Protein AF-A0A6G4ZUL9-F1 (afdb_monomer_lite)

Structure (mmCIF, N/CA/C/O backbone):
data_AF-A0A6G4ZUL9-F1
#
_entry.id   AF-A0A6G4ZUL9-F1
#
loop_
_atom_site.group_PDB
_atom_site.id
_atom_site.type_symbol
_atom_site.label_atom_id
_atom_site.label_alt_id
_atom_site.label_comp_id
_atom_site.label_asym_id
_atom_site.label_entity_id
_atom_site.label_seq_id
_atom_site.pdbx_PDB_ins_code
_atom_site.Cartn_x
_atom_site.Cartn_y
_atom_site.Cartn_z
_atom_site.occupancy
_atom_site.B_iso_or_equiv
_atom_site.auth_seq_id
_atom_site.auth_comp_id
_atom_site.auth_asym_id
_atom_site.auth_atom_id
_atom_site.pdbx_PDB_model_num
ATOM 1 N N . MET A 1 1 ? -25.988 -25.868 40.878 1.00 52.62 1 MET A N 1
ATOM 2 C CA . MET A 1 1 ? -26.420 -25.843 39.461 1.00 52.62 1 MET A CA 1
ATOM 3 C C . MET A 1 1 ? -26.892 -24.460 38.994 1.00 52.62 1 MET A C 1
ATOM 5 O O . MET A 1 1 ? -26.735 -24.193 37.814 1.00 52.62 1 MET A O 1
ATOM 9 N N . SER A 1 2 ? -27.379 -23.557 39.866 1.00 60.12 2 SER A N 1
ATOM 10 C CA . SER A 1 2 ? -27.750 -22.180 39.460 1.00 60.12 2 SER A CA 1
ATOM 11 C C . SER A 1 2 ? -26.579 -21.304 38.992 1.00 60.12 2 SER A C 1
ATOM 13 O O . SER A 1 2 ? -26.652 -20.738 37.907 1.00 60.12 2 SER A O 1
ATOM 15 N N . SER A 1 3 ? -25.469 -21.239 39.737 1.00 58.38 3 SER A N 1
ATOM 16 C CA . SER A 1 3 ? -24.398 -20.265 39.443 1.00 58.38 3 SER A CA 1
ATOM 17 C C . SER A 1 3 ? -23.657 -20.509 38.122 1.00 58.38 3 SER A C 1
ATOM 19 O O . SER A 1 3 ? -23.205 -19.568 37.482 1.00 58.38 3 SER A O 1
ATOM 21 N N . THR A 1 4 ? -23.557 -21.761 37.665 1.00 57.81 4 THR A N 1
ATOM 22 C CA . THR A 1 4 ? -22.928 -22.108 36.376 1.00 57.81 4 THR A CA 1
ATOM 23 C C . THR A 1 4 ? -23.785 -21.709 35.170 1.00 57.81 4 THR A C 1
ATOM 25 O O . THR A 1 4 ? -23.247 -21.427 34.099 1.00 57.81 4 THR A O 1
ATOM 28 N N . CYS A 1 5 ? -25.111 -21.657 35.339 1.00 57.44 5 CYS A N 1
ATOM 29 C CA . CYS A 1 5 ? -26.045 -21.256 34.288 1.00 57.44 5 CYS A CA 1
ATOM 30 C C . CYS A 1 5 ? -26.114 -19.725 34.159 1.00 57.44 5 CYS A C 1
ATOM 32 O O . CYS A 1 5 ? -26.115 -19.211 33.045 1.00 57.44 5 CYS A O 1
ATOM 34 N N . GLU A 1 6 ? -26.066 -18.995 35.281 1.00 60.53 6 GLU A N 1
ATOM 35 C CA . GLU A 1 6 ? -25.969 -17.525 35.290 1.00 60.53 6 GLU A CA 1
ATOM 36 C C . GLU A 1 6 ? -24.670 -17.029 34.647 1.00 60.53 6 GLU A C 1
ATOM 38 O O . GLU A 1 6 ? -24.705 -16.136 33.804 1.00 60.53 6 GLU A O 1
ATOM 43 N N . LEU A 1 7 ? -23.532 -17.653 34.971 1.00 60.47 7 LEU A N 1
ATOM 44 C CA . LEU A 1 7 ? -22.244 -17.337 34.345 1.00 60.47 7 LEU A CA 1
ATOM 45 C C . LEU A 1 7 ? -22.252 -17.625 32.836 1.00 60.47 7 LEU A C 1
ATOM 47 O O . LEU A 1 7 ? -21.729 -16.827 32.062 1.00 60.47 7 LEU A O 1
ATOM 51 N N . SER A 1 8 ? -22.878 -18.725 32.402 1.00 61.12 8 SER A N 1
ATOM 52 C CA . SER A 1 8 ? -22.985 -19.065 30.975 1.00 61.12 8 SER A CA 1
ATOM 53 C C . SER A 1 8 ? -23.876 -18.085 30.205 1.00 61.12 8 SER A C 1
ATOM 55 O O . SER A 1 8 ? -23.503 -17.681 29.102 1.00 61.12 8 SER A O 1
ATOM 57 N N . CYS A 1 9 ? -25.003 -17.654 30.786 1.00 59.88 9 CYS A N 1
ATOM 58 C CA . CYS A 1 9 ? -25.871 -16.626 30.200 1.00 59.88 9 CYS A CA 1
ATOM 59 C C . CYS A 1 9 ? -25.174 -15.261 30.121 1.00 59.88 9 CYS A C 1
ATOM 61 O O . CYS A 1 9 ? -25.217 -14.618 29.077 1.00 59.88 9 CYS A O 1
ATOM 63 N N . GLN A 1 10 ? -24.462 -14.833 31.170 1.00 59.84 10 GLN A N 1
ATOM 64 C CA . GLN A 1 10 ? -23.725 -13.565 31.124 1.00 59.84 10 GLN A CA 1
ATOM 65 C C . GLN A 1 10 ? -22.566 -13.597 30.120 1.00 59.84 10 GLN A C 1
ATOM 67 O O . GLN A 1 10 ? -22.339 -12.617 29.413 1.00 59.84 10 GLN A O 1
ATOM 72 N N . LEU A 1 11 ? -21.855 -14.723 29.996 1.00 61.56 11 LEU A N 1
ATOM 73 C CA . LEU A 1 11 ? -20.791 -14.885 28.999 1.00 61.56 11 LEU A CA 1
ATOM 74 C C . LEU A 1 11 ? -21.328 -14.835 27.561 1.00 61.56 11 LEU A C 1
ATOM 76 O O . LEU A 1 11 ? -20.710 -14.202 26.704 1.00 61.56 11 LEU A O 1
ATOM 80 N N . THR A 1 12 ? -22.482 -15.453 27.292 1.00 63.72 12 THR A N 1
ATOM 81 C CA . THR A 1 12 ? -23.122 -15.396 25.965 1.00 63.72 12 THR A CA 1
ATOM 82 C C . THR A 1 12 ? -23.663 -14.004 25.646 1.00 63.72 12 THR A C 1
ATOM 84 O O . THR A 1 12 ? -23.479 -13.521 24.530 1.00 63.72 12 THR A O 1
ATOM 87 N N . GLU A 1 13 ? -24.248 -13.310 26.620 1.00 64.88 13 GLU A N 1
ATOM 88 C CA . GLU A 1 13 ? -24.779 -11.956 26.441 1.00 64.88 13 GLU A CA 1
ATOM 89 C C . GLU A 1 13 ? -23.664 -10.919 26.217 1.00 64.88 13 GLU A C 1
ATOM 91 O O . GLU A 1 13 ? -23.750 -10.080 25.316 1.00 64.88 13 GLU A O 1
ATOM 96 N N . VAL A 1 14 ? -22.557 -11.016 26.964 1.00 66.88 14 VAL A N 1
ATOM 97 C CA . VAL A 1 14 ? -21.363 -10.184 26.747 1.00 66.88 14 VAL A CA 1
ATOM 98 C C . VAL A 1 14 ? -20.753 -10.467 25.375 1.00 66.88 14 VAL A C 1
ATOM 100 O O . VAL A 1 14 ? -20.490 -9.527 24.627 1.00 66.88 14 VAL A O 1
ATOM 103 N N . SER A 1 15 ? -20.585 -11.739 25.004 1.00 66.56 15 SER A N 1
ATOM 104 C CA . SER A 1 15 ? -20.053 -12.125 23.693 1.00 66.56 15 SER A CA 1
ATOM 105 C C . SER A 1 15 ? -20.916 -11.585 22.543 1.00 66.56 15 SER A C 1
ATOM 107 O O . SER A 1 15 ? -20.394 -10.963 21.617 1.00 66.56 15 SER A O 1
ATOM 109 N N . SER A 1 16 ? -22.244 -11.693 22.644 1.00 72.19 16 SER A N 1
ATOM 110 C CA . SER A 1 16 ? -23.178 -11.145 21.652 1.00 72.19 16 SER A CA 1
ATOM 111 C C . SER A 1 16 ? -23.043 -9.627 21.493 1.00 72.19 16 SER A C 1
ATOM 113 O O . SER 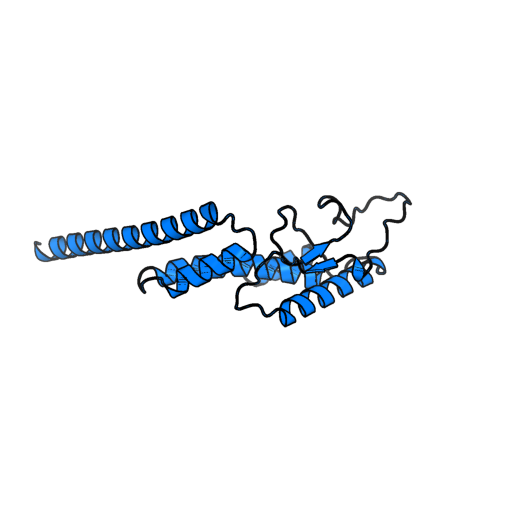A 1 16 ? -23.053 -9.111 20.373 1.00 72.19 16 SER A O 1
ATOM 115 N N . ARG A 1 17 ? -22.887 -8.888 22.598 1.00 76.94 17 ARG A N 1
ATOM 116 C CA . ARG A 1 17 ? -22.715 -7.424 22.572 1.00 76.94 17 ARG A CA 1
ATOM 117 C C . ARG A 1 17 ? -21.385 -7.011 21.945 1.00 76.94 17 ARG A C 1
ATOM 119 O O . ARG A 1 17 ? -21.338 -6.030 21.208 1.00 76.94 17 ARG A O 1
ATOM 126 N N . VAL A 1 18 ? -20.323 -7.771 22.205 1.00 75.75 18 VAL A N 1
ATOM 127 C CA . VAL A 1 18 ? -19.000 -7.567 21.602 1.00 75.75 18 VAL A CA 1
ATOM 128 C C . VAL A 1 18 ? -19.062 -7.690 20.079 1.00 75.75 18 VAL A C 1
ATOM 130 O O . VAL A 1 18 ? -18.590 -6.794 19.377 1.00 75.75 18 VAL A O 1
ATOM 133 N N . TYR A 1 19 ? -19.684 -8.753 19.563 1.00 81.94 19 TYR A N 1
ATOM 134 C CA . TYR A 1 19 ? -19.836 -8.926 18.119 1.00 81.94 19 TYR A CA 1
ATOM 135 C C . TYR A 1 19 ? -20.709 -7.837 17.505 1.00 81.94 19 TYR A C 1
ATOM 137 O O . TYR A 1 19 ? -20.359 -7.312 16.453 1.00 81.94 19 TYR A O 1
ATOM 145 N N . HIS A 1 20 ? -21.791 -7.435 18.174 1.00 85.38 20 HIS A N 1
ATOM 146 C CA . HIS A 1 20 ? -22.647 -6.355 17.689 1.00 85.38 20 HIS A CA 1
ATOM 147 C C . HIS A 1 20 ? -21.874 -5.037 17.513 1.00 85.38 20 HIS A C 1
ATOM 149 O O . HIS A 1 20 ? -21.966 -4.404 16.466 1.00 85.38 20 HIS A O 1
ATOM 155 N N . LEU A 1 21 ? -21.046 -4.658 18.493 1.00 84.62 21 LEU A N 1
ATOM 156 C CA . LEU A 1 21 ? -20.204 -3.459 18.403 1.00 84.62 21 LEU A CA 1
ATOM 157 C C . LEU A 1 21 ? -19.149 -3.558 17.293 1.00 84.62 21 LEU A C 1
ATOM 159 O O . LEU A 1 21 ? -18.880 -2.567 16.615 1.00 84.62 21 LEU A O 1
ATOM 163 N N . LEU A 1 22 ? -18.561 -4.740 17.090 1.00 85.69 22 LEU A N 1
ATOM 164 C CA . LEU A 1 22 ? -17.620 -4.969 15.993 1.00 85.69 22 LEU A CA 1
ATOM 165 C C . LEU A 1 22 ? -18.313 -4.842 14.630 1.00 85.69 22 LEU A C 1
ATOM 167 O O . LEU A 1 22 ? -17.792 -4.160 13.754 1.00 85.69 22 LEU A O 1
ATOM 171 N N . PHE A 1 23 ? -19.484 -5.459 14.458 1.00 88.44 23 PHE A N 1
ATOM 172 C CA . PHE A 1 23 ? -20.244 -5.37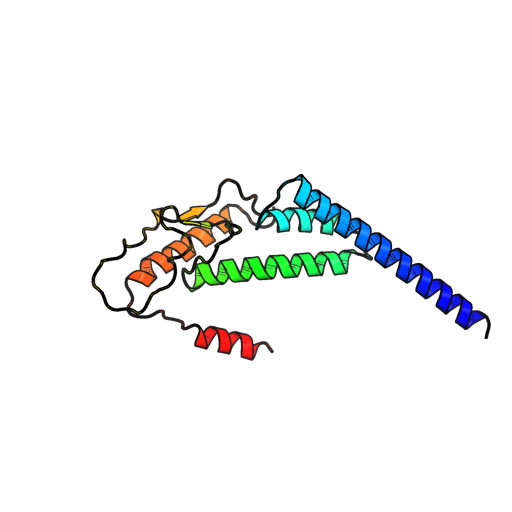9 13.211 1.00 88.44 23 PHE A CA 1
ATOM 173 C C . PHE A 1 23 ? -20.692 -3.958 12.897 1.00 88.44 23 PHE A C 1
ATOM 175 O O . PHE A 1 23 ? -20.560 -3.548 11.752 1.00 88.44 23 PHE A O 1
ATOM 182 N N . LEU A 1 24 ? -21.144 -3.191 13.895 1.00 88.69 24 LEU A N 1
ATOM 183 C CA . LEU A 1 24 ? -21.447 -1.770 13.707 1.00 88.69 24 LEU A CA 1
ATOM 184 C C . LEU A 1 24 ? -20.215 -1.007 13.213 1.00 88.69 24 LEU A C 1
ATOM 186 O O . LEU A 1 24 ? -20.295 -0.279 12.233 1.00 88.69 24 LEU A O 1
ATOM 190 N N . LYS A 1 25 ? -19.045 -1.243 13.819 1.00 87.50 25 LYS A N 1
ATOM 191 C CA . LYS A 1 25 ? -17.808 -0.572 13.399 1.00 87.50 25 LYS A CA 1
ATOM 192 C C . LYS A 1 25 ? -17.369 -0.960 11.983 1.00 87.50 25 LYS A C 1
ATOM 194 O O . LYS A 1 25 ? -16.859 -0.113 11.254 1.00 87.50 25 LYS A O 1
ATOM 199 N N . LEU A 1 26 ? -17.541 -2.225 11.602 1.00 89.81 26 LEU A N 1
ATOM 200 C CA . LEU A 1 26 ? -17.261 -2.698 10.245 1.00 89.81 26 LEU A CA 1
ATOM 201 C C . LEU A 1 26 ? -18.255 -2.123 9.238 1.00 89.81 26 LEU A C 1
ATOM 203 O O . LEU A 1 26 ? -17.845 -1.715 8.159 1.00 89.81 26 LEU A O 1
ATOM 207 N N . TYR A 1 27 ? -19.534 -2.060 9.603 1.00 91.12 27 TYR A N 1
ATOM 208 C CA . TYR A 1 27 ? -20.574 -1.450 8.787 1.00 91.12 27 TYR A CA 1
ATOM 209 C C . TYR A 1 27 ? -20.273 0.027 8.531 1.00 91.12 27 TYR A C 1
ATOM 211 O O . TYR A 1 27 ? -20.273 0.444 7.379 1.00 91.12 27 TYR A O 1
ATOM 219 N N . ASP A 1 28 ? -19.929 0.787 9.573 1.00 90.12 28 ASP A N 1
ATOM 220 C CA . ASP A 1 28 ? -19.561 2.199 9.442 1.00 90.12 28 ASP A CA 1
ATOM 221 C C . ASP A 1 28 ? -18.353 2.382 8.513 1.00 90.12 28 ASP A C 1
ATOM 223 O O . ASP A 1 28 ? -18.350 3.281 7.677 1.00 90.12 28 ASP A O 1
ATOM 227 N N . LEU A 1 29 ? -17.343 1.509 8.621 1.00 90.44 29 LEU A N 1
ATOM 228 C CA . LEU A 1 29 ? -16.176 1.537 7.739 1.00 90.44 29 LEU A CA 1
ATOM 229 C C . LEU A 1 29 ? -16.555 1.237 6.281 1.00 90.44 29 LEU A C 1
ATOM 231 O O . LEU A 1 29 ? -16.094 1.933 5.382 1.00 90.44 29 LEU A O 1
ATOM 235 N N . VAL A 1 30 ? -17.363 0.204 6.032 1.00 91.12 30 VAL A N 1
ATOM 236 C CA . VAL A 1 30 ? -17.802 -0.146 4.671 1.00 91.12 30 VAL A CA 1
ATOM 237 C C . VAL A 1 30 ? -18.638 0.987 4.083 1.00 91.12 30 VAL A C 1
ATOM 239 O O . VAL A 1 30 ? -18.369 1.417 2.965 1.00 91.12 30 VAL A O 1
ATOM 242 N N . ALA A 1 31 ? -19.573 1.536 4.859 1.00 91.44 31 ALA A N 1
ATOM 243 C CA . ALA A 1 31 ? -20.380 2.676 4.451 1.00 91.44 31 ALA A CA 1
ATOM 244 C C . ALA A 1 31 ? -19.513 3.909 4.141 1.00 91.44 31 ALA A C 1
ATOM 246 O O . ALA A 1 31 ? -19.764 4.582 3.146 1.00 91.44 31 ALA A O 1
ATOM 247 N N . GLU A 1 32 ? -18.471 4.184 4.938 1.00 90.06 32 GLU A N 1
ATOM 248 C CA . GLU A 1 32 ? -17.510 5.267 4.680 1.00 90.06 32 GLU A CA 1
ATOM 249 C C . GLU A 1 32 ? -16.744 5.046 3.369 1.00 90.06 32 GLU A C 1
ATOM 251 O O . GLU A 1 32 ? -16.578 5.989 2.590 1.00 90.06 32 GLU A O 1
ATOM 256 N N . ILE A 1 33 ? -16.287 3.817 3.108 1.00 89.25 33 ILE A N 1
ATOM 257 C CA . ILE A 1 33 ? -15.566 3.458 1.878 1.00 89.25 33 ILE A CA 1
ATOM 258 C C . ILE A 1 33 ? -16.474 3.642 0.657 1.00 89.25 33 ILE A C 1
ATOM 260 O O . ILE A 1 33 ? -16.068 4.282 -0.316 1.00 89.25 33 ILE A O 1
ATOM 264 N N . GLU A 1 34 ? -17.710 3.145 0.726 1.00 89.38 34 GLU A N 1
ATOM 265 C CA . GLU A 1 34 ? -18.697 3.252 -0.352 1.00 89.38 34 GLU A CA 1
ATOM 266 C C . GLU A 1 34 ? -19.113 4.707 -0.606 1.00 89.38 34 GLU A C 1
ATOM 268 O O . GLU A 1 34 ? -19.140 5.156 -1.756 1.00 89.38 34 GLU A O 1
ATOM 273 N N . SER A 1 35 ? -19.390 5.477 0.453 1.00 88.50 35 SER A N 1
ATOM 274 C CA . SER A 1 35 ? -19.821 6.874 0.330 1.00 88.50 35 SER A CA 1
ATOM 275 C C . SER A 1 35 ? -18.716 7.781 -0.197 1.00 88.50 35 SER A C 1
ATOM 277 O O . SER A 1 35 ? -18.985 8.738 -0.920 1.00 88.50 35 SER A O 1
ATOM 279 N N . SER A 1 36 ? -17.471 7.493 0.184 1.00 82.81 36 SER A N 1
ATOM 280 C CA . SER A 1 36 ? -16.308 8.312 -0.158 1.00 82.81 36 SER A CA 1
ATOM 281 C C . SER A 1 36 ? -15.648 7.874 -1.470 1.00 82.81 36 SER A C 1
ATOM 283 O O . SER A 1 36 ? -14.692 8.519 -1.898 1.00 82.81 36 SER A O 1
ATOM 285 N N . GLN A 1 37 ? -16.143 6.796 -2.100 1.00 80.50 37 GLN A N 1
ATOM 286 C CA . GLN A 1 37 ? -15.592 6.201 -3.328 1.00 80.50 37 GLN A CA 1
ATOM 287 C C . GLN A 1 37 ? -14.073 5.981 -3.221 1.00 80.50 37 GLN A C 1
ATOM 289 O O . GLN A 1 37 ? -13.298 6.270 -4.134 1.00 80.50 37 GLN A O 1
ATOM 294 N N . VAL A 1 38 ? -13.641 5.520 -2.045 1.00 81.00 38 VAL A N 1
ATOM 295 C CA . VAL A 1 38 ? -12.229 5.322 -1.715 1.00 81.00 38 VAL A CA 1
ATOM 296 C C . VAL A 1 38 ? -11.747 4.044 -2.392 1.00 81.00 38 VAL A C 1
ATOM 298 O O . VAL A 1 38 ? -12.360 2.993 -2.234 1.00 81.00 38 VAL A O 1
ATOM 301 N N . HIS A 1 39 ? -10.631 4.129 -3.119 1.00 81.69 39 HIS A N 1
ATOM 302 C CA . HIS A 1 39 ? -10.121 3.025 -3.936 1.00 81.69 39 HIS A CA 1
ATOM 303 C C . HIS A 1 39 ? -8.662 2.675 -3.622 1.00 81.69 39 HIS A C 1
ATOM 305 O O . HIS A 1 39 ? -7.870 3.547 -3.247 1.00 81.69 39 HIS A O 1
ATOM 311 N N . GLY A 1 40 ? -8.307 1.398 -3.791 1.00 82.25 40 GLY A N 1
ATOM 312 C CA . GLY A 1 40 ? -6.942 0.884 -3.666 1.00 82.25 40 GLY A CA 1
ATOM 313 C C . GLY A 1 40 ? -6.245 1.247 -2.354 1.00 82.25 40 GLY A C 1
ATOM 314 O O . GLY A 1 40 ? -6.792 1.063 -1.266 1.00 82.25 40 GLY A O 1
ATOM 315 N N . CYS A 1 41 ? -5.029 1.797 -2.445 1.00 82.25 41 CYS A N 1
ATOM 316 C CA . CYS A 1 41 ? -4.231 2.190 -1.275 1.00 82.25 41 CYS A CA 1
ATOM 317 C C . CYS A 1 41 ? -4.959 3.139 -0.302 1.00 82.25 41 CYS A C 1
ATOM 319 O O . CYS A 1 41 ? -4.670 3.107 0.896 1.00 82.25 41 CYS A O 1
ATOM 321 N N . ASN A 1 42 ? -5.927 3.937 -0.766 1.00 82.88 42 ASN A N 1
ATOM 322 C CA . ASN A 1 42 ? -6.658 4.854 0.110 1.00 82.88 42 ASN A CA 1
ATOM 323 C C . ASN A 1 42 ? -7.565 4.094 1.102 1.00 82.88 42 ASN A C 1
ATOM 325 O O . ASN A 1 42 ? -7.834 4.591 2.196 1.00 82.88 42 ASN A O 1
ATOM 329 N N . ILE A 1 43 ? -7.984 2.861 0.778 1.00 88.00 43 ILE A N 1
ATOM 330 C CA . ILE A 1 43 ? -8.772 2.007 1.684 1.00 88.00 43 ILE A CA 1
ATOM 331 C C . ILE A 1 43 ? -7.971 1.710 2.958 1.00 88.00 43 ILE A C 1
ATOM 333 O O . ILE A 1 43 ? -8.522 1.707 4.060 1.00 88.00 43 ILE A O 1
ATOM 337 N N . LEU A 1 44 ? -6.649 1.534 2.836 1.00 87.31 44 LEU A N 1
ATOM 338 C CA . LEU A 1 44 ? -5.760 1.314 3.980 1.00 87.31 44 LEU A CA 1
ATOM 339 C C . LEU A 1 44 ? -5.737 2.519 4.926 1.00 87.31 44 LEU A C 1
ATOM 341 O O . LEU A 1 44 ? -5.614 2.342 6.140 1.00 87.31 44 LEU A O 1
ATOM 345 N N . GLN A 1 45 ? -5.899 3.735 4.398 1.00 85.50 45 GLN A N 1
ATOM 346 C CA . GLN A 1 45 ? -5.977 4.949 5.206 1.00 85.50 45 GLN A CA 1
ATOM 347 C C . GLN A 1 45 ? -7.276 4.991 6.024 1.00 85.50 45 GLN A C 1
ATOM 349 O O . GLN A 1 45 ? -7.224 5.198 7.242 1.00 85.50 45 GLN A O 1
ATOM 354 N N . SER A 1 46 ? -8.425 4.721 5.395 1.00 86.94 46 SER A N 1
ATOM 355 C CA . SER A 1 46 ? -9.720 4.617 6.088 1.00 86.94 46 SER A CA 1
ATOM 356 C C . SER A 1 46 ? -9.705 3.507 7.142 1.00 86.94 46 SER A C 1
ATOM 358 O O . SER A 1 46 ? -10.135 3.705 8.281 1.00 86.94 46 SER A O 1
ATOM 360 N N . LEU A 1 47 ? -9.118 2.356 6.808 1.00 88.62 47 LEU A N 1
ATOM 361 C CA . LEU A 1 47 ? -8.980 1.221 7.714 1.00 88.62 47 LEU A CA 1
ATOM 362 C C . LEU A 1 47 ? -8.081 1.549 8.913 1.00 88.62 47 LEU A C 1
ATOM 364 O O . LEU A 1 47 ? -8.416 1.210 10.051 1.00 88.62 47 LEU A O 1
ATOM 368 N N . HIS A 1 48 ? -6.978 2.268 8.694 1.00 87.50 48 HIS A N 1
ATOM 369 C CA . HIS A 1 48 ? -6.115 2.730 9.775 1.00 87.50 48 HIS A CA 1
ATOM 370 C C . HIS A 1 48 ? -6.839 3.693 10.721 1.00 87.50 48 HIS A C 1
ATOM 372 O O . HIS A 1 48 ? -6.807 3.494 11.936 1.00 87.50 48 HIS A O 1
ATOM 378 N N . ARG A 1 49 ? -7.540 4.699 10.183 1.00 86.94 49 ARG A N 1
ATOM 379 C CA . ARG A 1 49 ? -8.333 5.650 10.981 1.00 86.94 49 ARG A CA 1
ATOM 380 C C . ARG A 1 49 ? -9.443 4.950 11.772 1.00 86.94 49 ARG A C 1
ATOM 382 O O . ARG A 1 49 ? -9.716 5.274 12.931 1.00 86.94 49 ARG A O 1
ATOM 389 N N . SER A 1 50 ? -10.070 3.947 11.170 1.00 84.69 50 SER A N 1
ATOM 390 C CA . SER A 1 50 ? -11.069 3.133 11.856 1.00 84.69 50 SER A CA 1
ATOM 391 C C . SER A 1 50 ? -10.461 2.249 12.947 1.00 84.69 50 SER A C 1
ATOM 393 O O . SER A 1 50 ? -11.092 2.053 13.985 1.00 84.69 50 SER A O 1
ATOM 395 N N . CYS A 1 51 ? -9.223 1.779 12.777 1.00 85.50 51 CYS A N 1
ATOM 396 C CA . CYS A 1 51 ? -8.494 1.018 13.791 1.00 85.50 51 CYS A CA 1
ATOM 397 C C . CYS A 1 51 ? -8.053 1.886 14.986 1.00 85.50 51 CYS A C 1
ATOM 399 O O . CYS A 1 51 ? -8.172 1.452 16.134 1.00 85.50 51 CYS A O 1
ATOM 401 N N . THR A 1 52 ? -7.604 3.128 14.763 1.00 83.31 52 THR A N 1
ATOM 402 C CA . THR A 1 52 ? -7.201 4.038 15.857 1.00 83.31 52 THR A CA 1
ATOM 403 C C . THR A 1 52 ? -8.370 4.439 16.755 1.00 83.31 52 THR A C 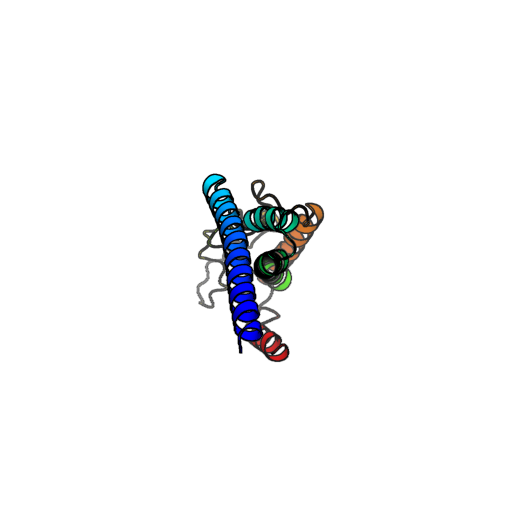1
ATOM 405 O O . THR A 1 52 ? -8.177 4.646 17.952 1.00 83.31 52 THR A O 1
ATOM 408 N N . THR A 1 53 ? -9.583 4.491 16.201 1.00 82.75 53 THR A N 1
ATOM 409 C CA . THR A 1 53 ? -10.824 4.822 16.923 1.00 82.75 53 THR A CA 1
ATOM 410 C C . THR A 1 53 ? -11.567 3.598 17.475 1.00 82.75 53 THR A C 1
ATOM 412 O O . THR A 1 53 ? -12.587 3.754 18.147 1.00 82.75 53 THR A O 1
ATOM 415 N N . ALA A 1 54 ? -11.092 2.377 17.205 1.00 80.38 54 ALA A N 1
ATOM 416 C CA . ALA A 1 54 ? -11.753 1.152 17.643 1.00 80.38 54 ALA A CA 1
ATOM 417 C C . ALA A 1 54 ? -11.600 0.914 19.155 1.00 80.38 54 ALA A C 1
ATOM 419 O O . ALA A 1 54 ? -10.527 1.091 19.737 1.00 80.38 54 ALA A O 1
ATOM 420 N N . LEU A 1 55 ? -12.676 0.429 19.784 1.00 81.31 55 LEU A N 1
ATOM 421 C CA . LEU A 1 55 ? -12.641 -0.037 21.170 1.00 81.31 55 LEU A CA 1
ATOM 422 C C . LEU A 1 55 ? -11.657 -1.213 21.317 1.00 81.31 55 LEU A C 1
ATOM 424 O O . LEU A 1 55 ? -11.543 -2.012 20.385 1.00 81.31 55 LEU A O 1
ATOM 428 N N . PRO A 1 56 ? -11.007 -1.399 22.485 1.00 78.88 56 PRO A N 1
ATOM 429 C CA . PRO A 1 56 ? -9.998 -2.446 22.692 1.00 78.88 56 PRO A CA 1
ATOM 430 C C . PRO A 1 56 ? -10.463 -3.846 22.276 1.00 78.88 56 PRO A C 1
ATOM 432 O O . PRO A 1 56 ? -9.702 -4.617 21.702 1.00 78.88 56 PRO A O 1
ATOM 435 N N . VAL A 1 57 ? -11.743 -4.126 22.508 1.00 75.38 57 VAL A N 1
ATOM 436 C CA . VAL A 1 57 ? -12.413 -5.383 22.174 1.00 75.38 57 VAL A CA 1
ATOM 437 C C . VAL A 1 57 ? -12.451 -5.650 20.659 1.00 75.38 57 VAL A C 1
ATOM 439 O O . VAL A 1 57 ? -12.265 -6.784 20.234 1.00 75.38 57 VAL A O 1
ATOM 442 N N . GLY A 1 58 ? -12.667 -4.620 19.835 1.00 78.31 58 GLY A N 1
ATOM 443 C CA . GLY A 1 58 ? -12.681 -4.735 18.370 1.00 78.31 58 GLY A CA 1
ATOM 444 C C . GLY A 1 58 ? -11.328 -4.442 17.719 1.00 78.31 58 GLY A C 1
ATOM 445 O O . GLY A 1 58 ? -11.116 -4.771 16.554 1.00 78.31 58 GLY A O 1
ATOM 446 N N . LYS A 1 59 ? -10.392 -3.840 18.463 1.00 84.62 59 LYS A N 1
ATOM 447 C CA . LYS A 1 59 ? -9.096 -3.384 17.951 1.00 84.62 59 LYS A CA 1
ATOM 448 C C . LYS A 1 59 ? -8.243 -4.524 17.398 1.00 84.62 59 LYS A C 1
ATOM 450 O O . LYS A 1 59 ? -7.602 -4.336 16.371 1.00 84.62 59 LYS A O 1
ATOM 455 N N . ALA A 1 60 ? -8.265 -5.699 18.029 1.00 85.44 60 ALA A N 1
ATOM 456 C CA . ALA A 1 60 ? -7.548 -6.872 17.526 1.00 85.44 60 ALA A CA 1
ATOM 457 C C . ALA A 1 60 ? -8.045 -7.277 16.126 1.00 85.44 60 ALA A C 1
ATOM 459 O O . ALA A 1 60 ? -7.247 -7.402 15.201 1.00 85.44 60 ALA A O 1
ATOM 460 N N . SER A 1 61 ? -9.364 -7.381 15.945 1.00 87.81 61 SER A N 1
ATOM 461 C CA . SER A 1 61 ? -9.979 -7.715 14.655 1.00 87.81 61 SER A CA 1
ATOM 462 C C . SER A 1 61 ? -9.713 -6.648 13.588 1.00 87.81 61 SER A C 1
ATOM 464 O O . SER A 1 61 ? -9.335 -6.979 12.467 1.00 87.81 61 SER A O 1
ATOM 466 N N . MET A 1 62 ? -9.833 -5.363 13.940 1.00 88.62 62 MET A N 1
ATOM 467 C CA . MET A 1 62 ? -9.508 -4.258 13.025 1.00 88.62 62 MET A CA 1
ATOM 468 C C . MET A 1 62 ? -8.024 -4.243 12.637 1.00 88.62 62 MET A C 1
ATOM 470 O O . MET A 1 62 ? -7.683 -3.946 11.495 1.00 88.62 62 MET A O 1
ATOM 474 N N . SER A 1 63 ? -7.132 -4.597 13.566 1.00 88.19 63 SER A N 1
ATOM 475 C CA . SER A 1 63 ? -5.697 -4.705 13.299 1.00 88.19 63 SER A CA 1
ATOM 476 C C . SER A 1 63 ? -5.370 -5.858 12.353 1.00 88.19 63 SER A C 1
ATOM 478 O O . SER A 1 63 ? -4.479 -5.705 11.523 1.00 88.19 63 SER A O 1
ATOM 480 N N . LEU A 1 64 ? -6.083 -6.987 12.443 1.00 90.62 64 LEU A N 1
ATOM 481 C CA . LEU A 1 64 ? -5.914 -8.108 11.512 1.00 90.62 64 LEU A CA 1
ATOM 482 C C . LEU A 1 64 ? -6.305 -7.715 10.085 1.00 90.62 64 LEU A C 1
ATOM 484 O O . LEU A 1 64 ? -5.567 -8.007 9.147 1.00 90.62 64 LEU A O 1
ATOM 488 N N . LEU A 1 65 ? -7.420 -6.997 9.925 1.00 90.44 65 LEU A N 1
ATOM 489 C CA . LEU A 1 65 ? -7.825 -6.441 8.630 1.00 90.44 65 LEU A CA 1
ATOM 490 C C . LEU A 1 65 ? -6.756 -5.492 8.079 1.00 90.44 65 LEU A C 1
ATOM 492 O O . LEU A 1 65 ? -6.369 -5.598 6.917 1.00 90.44 65 LEU A O 1
ATOM 496 N N . LEU A 1 66 ? -6.245 -4.591 8.923 1.00 89.56 66 LEU A N 1
ATOM 497 C CA . LEU A 1 66 ? -5.205 -3.644 8.529 1.00 89.56 66 LEU A CA 1
ATOM 498 C C . LEU A 1 66 ? -3.916 -4.356 8.099 1.00 89.56 66 LEU A C 1
ATOM 500 O O . LEU A 1 66 ? -3.325 -4.000 7.082 1.00 89.56 66 LEU A O 1
ATOM 504 N N . GLN A 1 67 ? -3.504 -5.384 8.840 1.00 90.25 67 GLN A N 1
ATOM 505 C CA . GLN A 1 67 ? -2.336 -6.195 8.509 1.00 90.25 67 GLN A CA 1
ATOM 506 C C . GLN A 1 67 ? -2.513 -6.938 7.181 1.00 90.25 67 GLN A C 1
ATOM 508 O O . GLN A 1 67 ? -1.585 -6.956 6.377 1.00 90.25 67 GLN A O 1
ATOM 513 N N . ALA A 1 68 ? -3.692 -7.512 6.928 1.00 90.69 68 ALA A N 1
ATOM 514 C CA . ALA A 1 68 ? -3.991 -8.165 5.657 1.00 90.69 68 ALA A CA 1
ATOM 515 C C . ALA A 1 68 ? -3.884 -7.179 4.482 1.00 90.69 68 ALA A C 1
ATOM 517 O O . ALA A 1 68 ? -3.249 -7.484 3.474 1.00 90.69 68 ALA A O 1
ATOM 518 N N . GLY A 1 69 ? -4.417 -5.965 4.648 1.00 89.12 69 GLY A N 1
ATOM 519 C CA . GLY A 1 69 ? -4.308 -4.903 3.652 1.00 89.12 69 GLY A CA 1
ATOM 520 C C . GLY A 1 69 ? -2.859 -4.480 3.369 1.00 89.12 69 GLY A C 1
ATOM 521 O O . GLY A 1 69 ? -2.452 -4.390 2.210 1.00 89.12 69 GLY A O 1
ATOM 522 N N . TYR A 1 70 ? -2.043 -4.293 4.412 1.00 88.06 70 TYR A N 1
ATOM 523 C CA . TYR A 1 70 ? -0.607 -4.038 4.239 1.00 88.06 70 TYR A CA 1
ATOM 524 C C . TYR A 1 70 ? 0.135 -5.217 3.600 1.00 88.06 70 TYR A C 1
ATOM 526 O O . TYR A 1 70 ? 1.099 -4.992 2.875 1.00 88.06 70 TYR A O 1
ATOM 534 N N . GLY A 1 71 ? -0.310 -6.456 3.823 1.00 90.06 71 GLY A N 1
ATOM 535 C CA . GLY A 1 71 ? 0.234 -7.640 3.158 1.00 90.06 71 GLY A CA 1
ATOM 536 C C . GLY A 1 71 ? 0.129 -7.546 1.635 1.00 90.06 71 GLY A C 1
ATOM 537 O O . GLY A 1 71 ? 1.128 -7.736 0.944 1.00 90.06 71 GLY A O 1
ATOM 538 N N . VAL A 1 72 ? -1.044 -7.157 1.125 1.00 89.44 72 VAL A N 1
ATOM 539 C CA . VAL A 1 72 ? -1.265 -6.942 -0.317 1.00 89.44 72 VAL A CA 1
ATOM 540 C C . VAL A 1 72 ? -0.358 -5.831 -0.848 1.00 89.44 72 VAL A C 1
ATOM 542 O O . VAL A 1 72 ? 0.318 -6.014 -1.859 1.00 89.44 72 VAL A O 1
ATOM 545 N N . LEU A 1 73 ? -0.273 -4.703 -0.136 1.00 88.44 73 LEU A N 1
ATOM 546 C CA . LEU A 1 73 ? 0.594 -3.592 -0.528 1.00 88.44 73 LEU A CA 1
ATOM 547 C C . LEU A 1 73 ? 2.071 -4.006 -0.591 1.00 88.44 73 LEU A C 1
ATOM 549 O O . LEU A 1 73 ? 2.766 -3.692 -1.556 1.00 88.44 73 LEU A O 1
ATOM 553 N N . CYS A 1 74 ? 2.561 -4.714 0.426 1.00 89.75 74 CYS A N 1
ATOM 554 C CA . CYS A 1 74 ? 3.935 -5.204 0.468 1.00 89.75 74 CYS A CA 1
ATOM 555 C C . CYS A 1 74 ? 4.23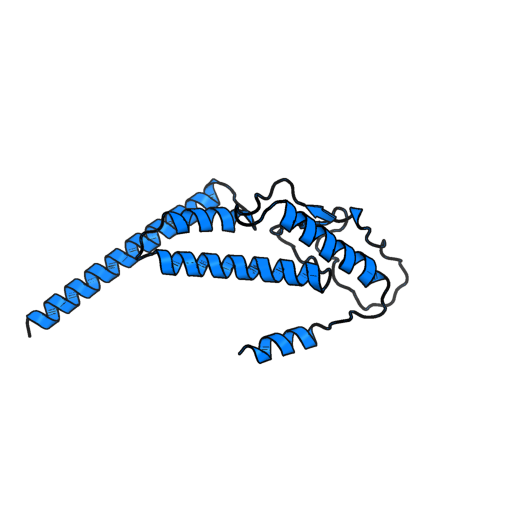0 -6.152 -0.696 1.00 89.75 74 CYS A C 1
ATOM 557 O O . CYS A 1 74 ? 5.305 -6.054 -1.280 1.00 89.75 74 CYS A O 1
ATOM 559 N N . GLN A 1 75 ? 3.279 -7.013 -1.066 1.00 90.00 75 GLN A N 1
ATOM 560 C CA . GLN A 1 75 ? 3.411 -7.911 -2.212 1.00 90.00 75 GLN A CA 1
ATOM 561 C C . GLN A 1 75 ? 3.466 -7.146 -3.544 1.00 90.00 75 GLN A C 1
ATOM 563 O O . GLN A 1 75 ? 4.273 -7.465 -4.417 1.00 90.00 75 GLN A O 1
ATOM 568 N N . GLN A 1 76 ? 2.653 -6.098 -3.703 1.00 89.88 76 GLN A N 1
ATOM 569 C CA . GLN A 1 76 ? 2.710 -5.229 -4.883 1.00 89.88 76 GLN A CA 1
ATOM 570 C C . GLN A 1 76 ? 4.048 -4.479 -4.963 1.00 89.88 76 GLN A C 1
ATOM 572 O O . GLN A 1 76 ? 4.671 -4.432 -6.025 1.00 89.88 76 GLN A O 1
ATOM 577 N N . ILE A 1 77 ? 4.537 -3.954 -3.833 1.00 91.25 77 ILE A N 1
ATOM 578 C CA . ILE A 1 77 ? 5.847 -3.295 -3.753 1.00 91.25 77 ILE A CA 1
ATOM 579 C C . ILE A 1 77 ? 6.970 -4.284 -4.066 1.00 91.25 77 ILE A C 1
ATOM 581 O O . ILE A 1 77 ? 7.868 -3.934 -4.826 1.00 91.25 77 ILE A O 1
ATOM 585 N N . SER A 1 78 ? 6.950 -5.500 -3.514 1.00 91.50 78 SER A N 1
ATOM 586 C CA . SER A 1 78 ? 7.998 -6.491 -3.773 1.00 91.50 78 SER A CA 1
ATOM 587 C C . SER A 1 78 ? 7.993 -6.928 -5.233 1.00 91.50 78 SER A C 1
ATOM 589 O O . SER A 1 78 ? 9.053 -6.945 -5.851 1.00 91.50 78 SER A O 1
ATOM 591 N N . SER A 1 79 ? 6.818 -7.180 -5.817 1.00 90.38 79 SER A N 1
ATOM 592 C CA . SER A 1 79 ? 6.680 -7.484 -7.246 1.00 90.38 79 SER A CA 1
ATOM 593 C C . SER A 1 79 ? 7.292 -6.388 -8.124 1.00 90.38 79 SER A C 1
ATOM 595 O O . SER A 1 79 ? 8.051 -6.660 -9.058 1.00 90.38 79 SER A O 1
ATOM 597 N N . TRP A 1 80 ? 7.007 -5.129 -7.792 1.00 92.50 80 TRP A N 1
ATOM 598 C CA . TRP A 1 80 ? 7.514 -3.982 -8.534 1.00 92.50 80 TRP A CA 1
ATOM 599 C C . TRP A 1 80 ? 9.020 -3.770 -8.343 1.00 92.50 80 TRP A C 1
ATOM 601 O O . TRP A 1 80 ? 9.760 -3.650 -9.313 1.00 92.50 80 TRP A O 1
ATOM 611 N N . VAL A 1 81 ? 9.497 -3.737 -7.101 1.00 92.88 81 VAL A N 1
ATOM 612 C CA . VAL A 1 81 ? 10.885 -3.380 -6.776 1.00 92.88 81 VAL A CA 1
ATOM 613 C C . VAL A 1 81 ? 11.861 -4.511 -7.079 1.00 92.88 81 VAL A C 1
ATOM 615 O O . VAL A 1 81 ? 12.998 -4.229 -7.439 1.00 92.88 81 VAL A O 1
ATOM 618 N N . LEU A 1 82 ? 11.456 -5.774 -6.926 1.00 89.94 82 LEU A N 1
ATOM 619 C CA . LEU A 1 82 ? 12.347 -6.917 -7.142 1.00 89.94 82 LEU A CA 1
ATOM 620 C C . LEU A 1 82 ? 12.337 -7.394 -8.591 1.00 89.94 82 LEU A C 1
ATOM 622 O O . LEU A 1 82 ? 13.384 -7.778 -9.107 1.00 89.94 82 LEU A O 1
ATOM 626 N N . TYR A 1 83 ? 11.175 -7.361 -9.246 1.00 86.56 83 TYR A N 1
ATOM 627 C CA . TYR A 1 83 ? 11.005 -7.944 -10.579 1.00 86.56 83 TYR A CA 1
ATOM 628 C C . TYR A 1 83 ? 10.667 -6.913 -11.659 1.00 86.56 83 TYR A C 1
ATOM 630 O O . TYR A 1 83 ? 10.651 -7.253 -12.840 1.00 86.56 83 TYR A O 1
ATOM 638 N N . GLY A 1 84 ? 10.381 -5.658 -11.298 1.00 86.62 84 GLY A N 1
ATOM 639 C CA . GLY A 1 84 ? 9.906 -4.662 -12.262 1.00 86.62 84 GLY A CA 1
ATOM 640 C C . GLY A 1 84 ? 8.545 -5.037 -12.857 1.00 86.62 84 GLY A C 1
ATOM 641 O O . GLY A 1 84 ? 8.234 -4.648 -13.984 1.00 86.62 84 GLY A O 1
ATOM 642 N N . ILE A 1 85 ? 7.740 -5.845 -12.157 1.00 87.25 85 ILE A N 1
ATOM 643 C CA . ILE A 1 85 ? 6.429 -6.294 -12.635 1.00 87.25 85 ILE A CA 1
ATOM 644 C C . ILE A 1 85 ? 5.352 -5.444 -11.966 1.00 87.25 85 ILE A C 1
ATOM 646 O O . ILE A 1 85 ? 5.124 -5.545 -10.759 1.00 87.25 85 ILE A O 1
ATOM 650 N N . LEU A 1 86 ? 4.682 -4.618 -12.772 1.00 86.38 86 LEU A N 1
ATOM 651 C CA . LEU A 1 86 ? 3.532 -3.814 -12.367 1.00 86.38 86 LEU A CA 1
ATOM 652 C C . LEU A 1 86 ? 2.247 -4.496 -12.850 1.00 86.38 86 LEU A C 1
ATOM 654 O O . LEU A 1 86 ? 1.842 -4.328 -14.001 1.00 86.38 86 LEU A O 1
ATOM 658 N N . ARG A 1 87 ? 1.628 -5.297 -11.978 1.00 80.31 87 ARG A N 1
ATOM 659 C CA . ARG A 1 87 ? 0.369 -6.003 -12.254 1.00 80.31 87 ARG A CA 1
ATOM 660 C C . ARG A 1 87 ? -0.762 -5.342 -11.466 1.00 80.31 87 ARG A C 1
ATOM 662 O O . ARG A 1 87 ? -1.069 -5.747 -10.351 1.00 80.31 87 ARG A O 1
ATOM 669 N N . ASP A 1 88 ? -1.335 -4.289 -12.043 1.00 83.19 88 ASP A N 1
ATOM 670 C CA . ASP A 1 88 ? -2.355 -3.452 -11.397 1.00 83.19 88 ASP A CA 1
ATOM 671 C C . ASP A 1 88 ? -3.588 -3.245 -12.305 1.00 83.19 88 ASP A C 1
ATOM 673 O O . ASP A 1 88 ? -3.836 -2.133 -12.776 1.00 83.19 88 ASP A O 1
ATOM 677 N N . PRO A 1 89 ? -4.364 -4.309 -12.603 1.00 79.69 89 PRO A N 1
ATOM 678 C CA . PRO A 1 89 ? -5.512 -4.221 -13.512 1.00 79.69 89 PRO A CA 1
ATOM 679 C C . PRO A 1 89 ? -6.624 -3.307 -12.981 1.00 79.69 89 PRO A C 1
ATOM 681 O O . PRO A 1 89 ? -7.367 -2.722 -13.765 1.00 79.69 89 PRO A O 1
ATOM 684 N N . TYR A 1 90 ? -6.724 -3.167 -11.658 1.00 82.81 90 TYR A N 1
ATOM 685 C CA . TYR A 1 90 ? -7.733 -2.348 -10.987 1.00 82.81 90 TYR A CA 1
ATOM 686 C C . TYR A 1 90 ? -7.240 -0.941 -10.644 1.00 82.81 90 TYR A C 1
ATOM 688 O O . TYR A 1 90 ? -7.984 -0.168 -10.049 1.00 82.81 90 TYR A O 1
ATOM 696 N N . GLN A 1 91 ? -6.013 -0.583 -11.026 1.00 83.50 91 GLN A N 1
ATOM 697 C CA . GLN A 1 91 ? -5.435 0.733 -10.768 1.00 83.50 91 GLN A CA 1
ATOM 698 C C . GLN A 1 91 ? -5.408 1.117 -9.272 1.00 83.50 91 GLN A C 1
ATOM 700 O O . GLN A 1 91 ? -5.571 2.287 -8.919 1.00 83.50 91 GLN A O 1
ATOM 705 N N . GLU A 1 92 ? -5.144 0.158 -8.393 1.00 84.50 92 GLU A N 1
ATOM 706 C CA . GLU A 1 92 ? -5.135 0.312 -6.936 1.00 84.50 92 GLU A CA 1
ATOM 707 C C . GLU A 1 92 ? -3.765 0.700 -6.365 1.00 84.50 92 GLU A C 1
ATOM 709 O O . GLU A 1 92 ? -3.682 1.248 -5.257 1.00 84.50 92 GLU A O 1
ATOM 714 N N . PHE A 1 93 ? -2.690 0.430 -7.109 1.00 88.31 93 PHE A N 1
ATOM 715 C CA . PHE A 1 93 ? -1.322 0.696 -6.683 1.00 88.31 93 PHE A CA 1
ATOM 716 C C . PHE A 1 93 ? -0.923 2.153 -6.944 1.00 88.31 93 PHE A C 1
ATOM 718 O O . PHE A 1 93 ? -1.395 2.787 -7.889 1.00 88.31 93 PHE A O 1
ATOM 725 N N . PHE A 1 94 ? -0.033 2.700 -6.111 1.00 88.06 94 PHE A N 1
ATOM 726 C CA . PHE A 1 94 ? 0.365 4.112 -6.176 1.00 88.06 94 PHE A CA 1
ATOM 727 C C . PHE A 1 94 ? 1.326 4.454 -7.324 1.00 88.06 94 PHE A C 1
ATOM 729 O O . PHE A 1 94 ? 1.569 5.634 -7.577 1.00 88.06 94 PHE A O 1
ATOM 736 N N . VAL A 1 95 ? 1.859 3.452 -8.026 1.00 89.06 95 VAL A N 1
ATOM 737 C CA . VAL A 1 95 ? 2.630 3.619 -9.267 1.00 89.06 95 VAL A CA 1
ATOM 738 C C . VAL A 1 95 ? 1.738 3.291 -10.463 1.00 89.06 95 VAL A C 1
ATOM 740 O O . VAL A 1 95 ? 1.031 2.288 -10.447 1.00 89.06 95 VAL A O 1
ATOM 743 N N . GLU A 1 96 ? 1.805 4.102 -11.515 1.00 88.31 96 GLU A N 1
ATOM 744 C CA . GLU A 1 96 ? 1.177 3.825 -12.812 1.00 88.31 96 GLU A CA 1
ATOM 745 C C . GLU A 1 96 ? 2.161 3.921 -13.968 1.00 88.31 96 GLU A C 1
ATOM 747 O O . GLU A 1 96 ? 3.126 4.686 -13.909 1.00 88.31 96 GLU A O 1
ATOM 752 N N . ALA A 1 97 ? 1.868 3.171 -15.031 1.00 87.25 97 ALA A N 1
ATOM 753 C CA . ALA A 1 97 ? 2.528 3.300 -16.319 1.00 87.25 97 ALA A CA 1
ATOM 754 C C . ALA A 1 97 ? 1.820 4.362 -17.186 1.00 87.25 97 ALA A C 1
ATOM 756 O O . ALA A 1 97 ? 0.594 4.416 -17.242 1.00 87.25 97 ALA A O 1
ATOM 757 N N . LEU A 1 98 ? 2.594 5.200 -17.871 1.00 80.88 98 LEU A N 1
ATOM 758 C CA . LEU A 1 98 ? 2.153 6.326 -18.699 1.00 80.88 98 LEU A CA 1
ATOM 759 C C . LEU A 1 98 ? 1.893 5.955 -20.168 1.00 80.88 98 LEU A C 1
ATOM 761 O O . LEU A 1 98 ? 1.437 6.796 -20.940 1.00 80.88 98 LEU A O 1
ATOM 765 N N . GLY A 1 99 ? 2.130 4.703 -20.554 1.00 64.25 99 GLY A N 1
ATOM 766 C CA . GLY A 1 99 ? 1.874 4.209 -21.901 1.00 64.25 99 GLY A CA 1
ATOM 767 C C . GLY A 1 99 ? 1.832 2.687 -21.931 1.00 64.25 99 GLY A C 1
ATOM 768 O O . GLY A 1 99 ? 2.865 2.037 -21.822 1.00 64.25 99 GLY A O 1
ATOM 769 N N . GLY A 1 100 ? 0.636 2.119 -22.075 1.00 52.94 100 GLY A N 1
ATOM 770 C CA . GLY A 1 100 ? 0.438 0.681 -22.249 1.00 52.94 100 GLY A CA 1
ATOM 771 C C . GLY A 1 100 ? -0.818 0.190 -21.545 1.00 52.94 100 GLY A C 1
ATOM 772 O O . GLY A 1 100 ? -0.941 0.304 -20.330 1.00 52.94 100 GLY A O 1
ATOM 773 N N . ASP A 1 101 ? -1.747 -0.345 -22.332 1.00 46.72 101 ASP A N 1
ATOM 774 C CA . ASP A 1 101 ? -2.922 -1.088 -21.877 1.00 46.72 101 ASP A CA 1
ATOM 775 C C . ASP A 1 101 ? -2.528 -2.100 -20.770 1.00 46.72 101 ASP A C 1
ATOM 777 O O . ASP A 1 101 ? -1.525 -2.805 -20.936 1.00 46.72 101 ASP A O 1
ATOM 781 N N . PRO A 1 102 ? -3.267 -2.210 -19.644 1.00 49.16 102 PRO A N 1
ATOM 782 C CA . PRO A 1 102 ? -2.917 -3.066 -18.496 1.00 49.16 102 PRO A CA 1
ATOM 783 C C . PRO A 1 102 ? -2.824 -4.574 -18.807 1.00 49.16 102 PRO A C 1
ATOM 785 O O . PRO A 1 102 ? -2.538 -5.370 -17.912 1.00 49.16 102 PRO A O 1
ATOM 788 N N . SER A 1 103 ? -3.067 -4.980 -20.056 1.00 44.69 103 SER A N 1
ATOM 789 C CA . SER A 1 103 ? -3.086 -6.363 -20.528 1.00 44.69 103 SER A CA 1
ATOM 790 C C . SER A 1 103 ? -1.733 -6.896 -21.036 1.00 44.69 103 SER A C 1
ATOM 792 O O . SER A 1 103 ? -1.623 -8.097 -21.275 1.00 44.69 103 SER A O 1
ATOM 794 N N . LEU A 1 104 ? -0.692 -6.059 -21.187 1.00 45.25 104 LEU A N 1
ATOM 795 C CA . LEU A 1 104 ? 0.536 -6.432 -21.923 1.00 45.25 104 LEU A CA 1
ATOM 796 C C . LEU A 1 104 ? 1.832 -6.524 -21.100 1.00 45.25 104 LEU A C 1
ATOM 798 O O . LEU A 1 104 ? 2.918 -6.628 -21.666 1.00 45.25 104 LEU A O 1
ATOM 802 N N . THR A 1 105 ? 1.764 -6.558 -19.771 1.00 48.03 105 THR A N 1
ATOM 803 C CA . THR A 1 105 ? 2.967 -6.672 -18.922 1.00 48.03 105 THR A CA 1
ATOM 804 C C . THR A 1 105 ? 3.409 -8.124 -18.673 1.00 48.03 105 THR A C 1
ATOM 806 O O . THR A 1 105 ? 3.969 -8.421 -17.623 1.00 48.03 105 THR A O 1
ATOM 809 N N . GLU A 1 106 ? 3.183 -9.036 -19.620 1.00 45.62 106 GLU A N 1
ATOM 810 C CA . GLU A 1 106 ? 3.783 -10.378 -19.611 1.00 45.62 106 GLU A CA 1
ATOM 811 C C . GLU A 1 106 ? 4.990 -10.392 -20.565 1.00 45.62 106 GLU A C 1
ATOM 813 O O . GLU A 1 106 ? 4.881 -9.896 -21.691 1.00 45.62 106 GLU A O 1
ATOM 818 N N . PRO A 1 107 ? 6.145 -10.968 -20.182 1.00 45.22 107 PRO A N 1
ATOM 819 C CA . PRO A 1 107 ? 7.201 -11.275 -21.134 1.00 45.22 107 PRO A CA 1
ATOM 820 C C . PRO A 1 107 ? 6.741 -12.476 -21.972 1.00 45.22 107 PRO A C 1
ATOM 822 O O . PRO A 1 107 ? 7.094 -13.624 -21.702 1.00 45.22 107 PRO A O 1
ATOM 825 N N . ASN A 1 108 ? 5.893 -12.224 -22.970 1.00 38.00 108 ASN A N 1
ATOM 826 C CA . ASN A 1 108 ? 5.413 -13.261 -23.872 1.00 38.00 108 ASN A CA 1
ATOM 827 C C . ASN A 1 108 ? 6.604 -13.876 -24.613 1.00 38.00 108 ASN A C 1
ATOM 829 O O . ASN A 1 108 ? 7.214 -13.269 -25.492 1.00 38.00 108 ASN A O 1
ATOM 833 N N . THR A 1 109 ? 6.919 -15.118 -24.248 1.00 47.72 109 THR A N 1
ATOM 834 C CA . THR A 1 109 ? 7.831 -15.995 -24.981 1.00 47.72 109 THR A CA 1
ATOM 835 C C . THR A 1 109 ? 7.126 -16.454 -26.256 1.00 47.72 109 THR A C 1
ATOM 837 O O . THR A 1 109 ? 6.610 -17.564 -26.342 1.00 47.72 109 THR A O 1
ATOM 840 N N . SER A 1 110 ? 7.055 -15.583 -27.256 1.00 40.88 110 SER A N 1
ATOM 841 C CA . SER A 1 110 ? 6.671 -15.970 -28.611 1.00 40.88 110 SER A CA 1
ATOM 842 C C . SER A 1 110 ? 7.449 -15.139 -29.618 1.00 40.88 110 SER A C 1
ATOM 844 O O . SER A 1 110 ? 7.267 -13.932 -29.746 1.00 40.88 110 SER A O 1
ATOM 846 N N . SER A 1 111 ? 8.334 -15.832 -30.323 1.00 50.12 111 SER A N 1
ATOM 847 C CA . SER A 1 111 ? 9.126 -15.371 -31.452 1.00 50.12 111 SER A CA 1
ATOM 848 C C . SER A 1 111 ? 8.273 -14.703 -32.541 1.00 50.12 111 SER A C 1
ATOM 850 O O . SER A 1 111 ? 7.662 -15.392 -33.357 1.00 50.12 111 SER A O 1
ATOM 852 N N . SER A 1 112 ? 8.284 -13.375 -32.609 1.00 36.12 112 SER A N 1
ATOM 853 C CA . SER A 1 112 ? 8.121 -12.629 -33.863 1.00 36.12 112 SER A CA 1
ATOM 854 C C . SER A 1 112 ? 8.638 -11.206 -33.678 1.00 36.12 112 SER A C 1
ATOM 856 O O . SER A 1 112 ? 8.228 -10.509 -32.754 1.00 36.12 112 SER A O 1
ATOM 858 N N . CYS A 1 113 ? 9.550 -10.797 -34.552 1.00 42.47 113 CYS A N 1
ATOM 859 C CA . CYS A 1 113 ? 10.271 -9.533 -34.518 1.00 42.47 113 CYS A CA 1
ATOM 860 C C . CYS A 1 113 ? 9.332 -8.336 -34.744 1.00 42.47 113 CYS A C 1
ATOM 862 O O . CYS A 1 113 ? 9.118 -7.921 -35.878 1.00 42.47 113 CYS A O 1
ATOM 864 N N . LEU A 1 114 ? 8.792 -7.778 -33.665 1.00 43.91 114 LEU A N 1
ATOM 865 C CA . LEU A 1 114 ? 8.324 -6.398 -33.585 1.00 43.91 114 LEU A CA 1
ATOM 866 C C . LEU A 1 114 ? 8.884 -5.868 -32.267 1.00 43.91 114 LEU A C 1
ATOM 868 O O . LEU A 1 114 ? 8.455 -6.305 -31.204 1.00 43.91 114 LEU A O 1
ATOM 872 N N . GLU A 1 115 ? 9.912 -5.023 -32.348 1.00 45.84 115 GLU A N 1
ATOM 873 C CA . GLU A 1 115 ? 10.545 -4.384 -31.191 1.00 45.84 115 GLU A CA 1
ATOM 874 C C . GLU A 1 115 ? 9.461 -3.707 -30.345 1.00 45.84 115 GLU A C 1
ATOM 876 O O . GLU A 1 115 ? 8.896 -2.683 -30.739 1.00 45.84 115 GLU A O 1
ATOM 881 N N . ALA A 1 116 ? 9.119 -4.308 -29.204 1.00 55.28 116 ALA A N 1
ATOM 882 C CA . ALA A 1 116 ? 8.297 -3.633 -28.217 1.00 55.28 116 ALA A CA 1
ATOM 883 C C . ALA A 1 116 ? 9.048 -2.359 -27.787 1.00 55.28 116 ALA A C 1
ATOM 885 O O . ALA A 1 116 ? 10.264 -2.429 -27.588 1.00 55.28 116 ALA A O 1
ATOM 886 N N . PRO A 1 117 ? 8.372 -1.202 -27.656 1.00 59.09 117 PRO A N 1
ATOM 887 C CA . PRO A 1 117 ? 9.023 0.020 -27.207 1.00 59.09 117 PRO A CA 1
ATOM 888 C C . PRO A 1 117 ? 9.760 -0.239 -25.892 1.00 59.09 117 PRO A C 1
ATOM 890 O O . PRO A 1 117 ? 9.156 -0.715 -24.929 1.00 59.09 117 PRO A O 1
ATOM 893 N N . LEU A 1 118 ? 11.065 0.045 -25.869 1.00 64.06 118 LEU A N 1
ATOM 894 C CA . LEU A 1 118 ? 11.854 -0.051 -24.647 1.00 64.06 118 LEU A CA 1
ATOM 895 C C . LEU A 1 118 ? 11.240 0.887 -23.606 1.00 64.06 118 LEU A C 1
ATOM 897 O O . LEU A 1 118 ? 11.123 2.088 -23.855 1.00 64.06 118 LEU A O 1
ATOM 901 N N . ALA A 1 119 ? 10.856 0.348 -22.451 1.00 71.31 119 ALA A N 1
ATOM 902 C CA . ALA A 1 119 ? 10.320 1.159 -21.375 1.00 71.31 119 ALA A CA 1
ATOM 903 C C . ALA A 1 119 ? 11.425 2.078 -20.847 1.00 71.31 119 ALA A C 1
ATOM 905 O O . ALA A 1 119 ? 12.514 1.624 -20.485 1.00 71.31 119 ALA A O 1
ATOM 906 N N . SER A 1 120 ? 11.117 3.364 -20.800 1.00 80.19 120 SER A N 1
ATOM 907 C CA . SER A 1 120 ? 11.927 4.439 -20.252 1.00 80.19 120 SER A CA 1
ATOM 908 C C . SER A 1 120 ? 11.593 4.660 -18.778 1.00 80.19 120 SER A C 1
ATOM 910 O O . SER A 1 120 ? 10.486 4.391 -18.315 1.00 80.19 120 SER A O 1
ATOM 912 N N . MET A 1 121 ? 12.524 5.246 -18.019 1.00 77.31 121 MET A N 1
ATOM 913 C CA . MET A 1 121 ? 12.240 5.688 -16.644 1.00 77.31 121 MET A CA 1
ATOM 914 C C . MET A 1 121 ? 11.076 6.688 -16.565 1.00 77.31 121 MET A C 1
ATOM 916 O O . MET A 1 121 ? 10.462 6.819 -15.510 1.00 77.31 121 MET A O 1
ATOM 920 N N . GLN A 1 122 ? 10.788 7.392 -17.663 1.00 80.50 122 GLN A N 1
ATOM 921 C CA . GLN A 1 122 ? 9.703 8.372 -17.763 1.00 80.50 122 GLN A CA 1
ATOM 922 C C . GLN A 1 122 ? 8.332 7.728 -17.985 1.00 80.50 122 GLN A C 1
ATOM 924 O O . GLN A 1 122 ? 7.326 8.423 -17.885 1.00 80.50 122 GLN A O 1
ATOM 929 N N . ASP A 1 123 ? 8.280 6.419 -18.235 1.00 86.44 123 ASP A N 1
ATOM 930 C CA . ASP A 1 123 ? 7.029 5.708 -18.495 1.00 86.44 123 ASP A CA 1
ATOM 931 C C . ASP A 1 123 ? 6.298 5.338 -17.208 1.00 86.44 123 ASP A C 1
ATOM 933 O O . ASP A 1 123 ? 5.216 4.772 -17.273 1.00 86.44 123 ASP A O 1
ATOM 937 N N . PHE A 1 124 ? 6.851 5.653 -16.035 1.00 89.88 124 PHE A N 1
ATOM 938 C CA . PHE A 1 124 ? 6.234 5.361 -14.746 1.00 89.88 124 PHE A CA 1
ATOM 939 C C . PHE A 1 124 ? 6.145 6.620 -13.895 1.00 89.88 124 PHE A C 1
ATOM 941 O O . PHE A 1 124 ? 7.096 7.400 -13.810 1.00 89.88 124 PHE A O 1
ATOM 948 N N . ARG A 1 125 ? 5.018 6.803 -13.204 1.00 90.38 125 ARG A N 1
ATOM 949 C CA . ARG A 1 125 ? 4.836 7.914 -12.264 1.00 90.38 125 ARG A CA 1
ATOM 950 C C . ARG A 1 125 ? 4.044 7.510 -11.031 1.00 90.38 125 ARG A C 1
ATOM 952 O O . ARG A 1 125 ? 3.390 6.472 -10.997 1.00 90.38 125 ARG A O 1
ATOM 959 N N . LEU A 1 126 ? 4.095 8.373 -10.020 1.00 88.62 126 LEU A N 1
ATOM 960 C CA . LEU A 1 126 ? 3.208 8.284 -8.867 1.00 88.62 126 LEU A CA 1
ATOM 961 C C . LEU A 1 126 ? 1.826 8.835 -9.230 1.00 88.62 126 LEU A C 1
ATOM 963 O O . LEU A 1 126 ? 1.721 9.939 -9.773 1.00 88.62 126 LEU A O 1
ATOM 967 N N . LYS A 1 127 ? 0.777 8.091 -8.882 1.00 85.19 127 LYS A N 1
ATOM 968 C CA . LYS A 1 127 ? -0.611 8.547 -8.984 1.00 85.19 127 LYS A CA 1
ATOM 969 C C . LYS A 1 127 ? -0.836 9.723 -8.041 1.00 85.19 127 LYS A C 1
ATOM 971 O O . LYS A 1 127 ? -0.656 9.612 -6.833 1.00 85.19 127 LYS A O 1
ATOM 976 N N . SER A 1 128 ? -1.241 10.861 -8.597 1.00 67.75 128 SER A N 1
ATOM 977 C CA . SER A 1 128 ? -1.448 12.108 -7.843 1.00 67.75 128 SER A CA 1
ATOM 978 C C . SER A 1 128 ? -2.706 12.077 -6.963 1.00 67.75 128 SER A C 1
ATOM 980 O O . SER A 1 128 ? -2.854 12.898 -6.065 1.00 67.75 128 SER A O 1
ATOM 982 N N . ASN A 1 129 ? -3.617 11.147 -7.251 1.00 61.81 129 ASN A N 1
ATOM 983 C CA . ASN A 1 129 ? -4.936 10.975 -6.642 1.00 61.81 129 ASN A CA 1
ATOM 984 C C . ASN A 1 129 ? -4.985 9.893 -5.549 1.00 61.81 129 ASN A C 1
ATOM 986 O O . ASN A 1 129 ? -6.001 9.777 -4.862 1.00 61.81 129 ASN A O 1
ATOM 990 N N . LEU A 1 130 ? -3.922 9.104 -5.375 1.00 62.50 130 LEU A N 1
ATOM 991 C CA . LEU A 1 130 ? -3.830 8.167 -4.260 1.00 62.50 130 LEU A CA 1
ATOM 992 C C . LEU A 1 130 ? -3.157 8.867 -3.083 1.00 62.50 130 LEU A C 1
ATOM 994 O O . LEU A 1 130 ? -1.977 9.219 -3.126 1.00 62.50 130 LEU A O 1
ATOM 998 N N . LEU A 1 131 ? -3.940 9.074 -2.029 1.00 58.41 131 LEU A N 1
ATOM 999 C CA . LEU A 1 131 ? -3.433 9.416 -0.718 1.00 58.41 131 LEU A CA 1
ATOM 1000 C C . LEU A 1 131 ? -2.675 8.189 -0.222 1.00 58.41 131 LEU A C 1
ATOM 1002 O O . LEU A 1 131 ? -3.251 7.186 0.199 1.00 58.41 131 LEU A O 1
ATOM 1006 N N . LEU A 1 132 ? -1.350 8.265 -0.298 1.00 61.88 132 LEU A N 1
ATOM 1007 C CA . LEU A 1 132 ? -0.508 7.361 0.463 1.00 61.88 132 LEU A CA 1
ATOM 1008 C C . LEU A 1 132 ? -1.027 7.384 1.911 1.00 61.88 132 LEU A C 1
ATOM 1010 O O . LEU A 1 132 ? -1.212 8.482 2.453 1.00 61.88 132 LEU A O 1
ATOM 1014 N N . PRO A 1 133 ? -1.298 6.220 2.534 1.00 65.62 133 PRO A N 1
ATOM 1015 C CA . PRO A 1 133 ? -1.589 6.173 3.960 1.00 65.62 133 PRO A CA 1
ATOM 1016 C C . PRO A 1 133 ? -0.558 7.037 4.691 1.00 65.62 133 PRO A C 1
ATOM 1018 O O . PRO A 1 133 ? 0.603 7.029 4.294 1.00 65.62 133 PRO A O 1
ATOM 1021 N N . GLU A 1 134 ? -0.936 7.797 5.723 1.00 63.84 134 GLU A N 1
ATOM 1022 C CA . GLU A 1 134 ? -0.033 8.740 6.423 1.00 63.84 134 GLU A CA 1
ATOM 1023 C C . GLU A 1 134 ? 1.307 8.112 6.871 1.00 63.84 134 GLU A C 1
ATOM 1025 O O . GLU A 1 134 ? 2.296 8.799 7.111 1.00 63.84 134 GLU A O 1
ATOM 1030 N N . GLN A 1 135 ? 1.347 6.786 6.962 1.00 66.62 135 GLN A N 1
ATOM 1031 C CA . GLN A 1 135 ? 2.502 5.956 7.274 1.00 66.62 135 GLN A CA 1
ATOM 1032 C C . GLN A 1 135 ? 3.519 5.841 6.128 1.00 66.62 135 GLN A C 1
ATOM 1034 O O . GLN A 1 135 ? 4.680 5.508 6.365 1.00 66.62 135 GLN A O 1
ATOM 1039 N N . LEU A 1 136 ? 3.111 6.101 4.888 1.00 74.81 136 LEU A N 1
ATOM 1040 C CA . LEU A 1 136 ? 3.947 6.058 3.696 1.00 74.81 136 LEU A CA 1
ATOM 1041 C C . LEU A 1 136 ? 4.266 7.480 3.249 1.00 74.81 136 LEU A C 1
ATOM 1043 O O . LEU A 1 136 ? 3.489 8.152 2.578 1.00 74.81 136 LEU A O 1
ATOM 1047 N N . SER A 1 137 ? 5.463 7.940 3.602 1.00 82.19 137 SER A N 1
ATOM 1048 C CA . SER A 1 137 ? 5.946 9.239 3.133 1.00 82.19 137 SER A CA 1
ATOM 1049 C C . SER A 1 137 ? 6.033 9.292 1.603 1.00 82.19 137 SER A C 1
ATOM 1051 O O . SER A 1 137 ? 6.426 8.315 0.958 1.00 82.19 137 SER A O 1
ATOM 1053 N N . GLN A 1 138 ? 5.803 10.476 1.031 1.00 83.06 138 GLN A N 1
ATOM 1054 C CA . GLN A 1 138 ? 6.057 10.736 -0.390 1.00 83.06 138 GLN A CA 1
ATOM 1055 C C . GLN A 1 138 ? 7.479 10.318 -0.798 1.00 83.06 138 GLN A C 1
ATOM 1057 O O . GLN A 1 138 ? 7.697 9.741 -1.860 1.00 83.06 138 GLN A O 1
ATOM 1062 N N . SER A 1 139 ? 8.455 10.536 0.086 1.00 88.50 139 SER A N 1
ATOM 1063 C CA . SER A 1 139 ? 9.847 10.129 -0.109 1.00 88.50 139 SER A CA 1
ATOM 1064 C C . SER A 1 139 ? 10.017 8.617 -0.276 1.00 88.50 139 SER A C 1
ATOM 1066 O O . SER A 1 139 ? 10.870 8.181 -1.046 1.00 88.50 139 SER A O 1
ATOM 1068 N N . PHE A 1 140 ? 9.239 7.807 0.446 1.00 88.81 140 PHE A N 1
ATOM 1069 C CA . PHE A 1 140 ? 9.255 6.352 0.302 1.00 88.81 140 PHE A CA 1
ATOM 1070 C C . PHE A 1 140 ? 8.670 5.936 -1.047 1.00 88.81 140 PHE A C 1
ATOM 1072 O O . PHE A 1 140 ? 9.315 5.184 -1.775 1.00 88.81 140 PHE A O 1
ATOM 1079 N N . ALA A 1 141 ? 7.513 6.486 -1.423 1.00 89.19 141 ALA A N 1
ATOM 1080 C CA . ALA A 1 141 ? 6.887 6.196 -2.709 1.00 89.19 141 ALA A CA 1
ATOM 1081 C C . ALA A 1 141 ? 7.805 6.555 -3.889 1.00 89.19 141 ALA A C 1
ATOM 1083 O O . ALA A 1 141 ? 7.971 5.748 -4.800 1.00 89.19 141 ALA A O 1
ATOM 1084 N N . SER A 1 142 ? 8.496 7.699 -3.830 1.00 89.81 142 SER A N 1
ATOM 1085 C CA . SER A 1 142 ? 9.487 8.087 -4.843 1.00 89.81 142 SER A CA 1
ATOM 1086 C C . SER A 1 142 ? 10.648 7.097 -4.952 1.00 89.81 142 SER A C 1
ATOM 1088 O O . SER A 1 142 ? 11.107 6.806 -6.054 1.00 89.81 142 SER A O 1
ATOM 1090 N N . LYS A 1 143 ? 11.123 6.548 -3.826 1.00 92.69 143 LYS A N 1
ATOM 1091 C CA . LYS A 1 143 ? 12.178 5.521 -3.828 1.00 92.69 143 LYS A CA 1
ATOM 1092 C C . LYS A 1 143 ? 11.683 4.206 -4.421 1.00 92.69 143 LYS A C 1
ATOM 1094 O O . LYS A 1 143 ? 12.413 3.590 -5.189 1.00 92.69 143 LYS A O 1
ATOM 1099 N N . VAL A 1 144 ? 10.459 3.795 -4.089 1.00 92.94 144 VAL A N 1
ATOM 1100 C CA . VAL A 1 144 ? 9.828 2.591 -4.650 1.00 92.94 144 VAL A CA 1
ATOM 1101 C C . VAL A 1 144 ? 9.627 2.735 -6.159 1.00 92.94 144 VAL A C 1
ATOM 1103 O O . VAL A 1 144 ? 9.981 1.822 -6.903 1.00 92.94 144 VAL A O 1
ATOM 1106 N N . LEU A 1 145 ? 9.128 3.890 -6.617 1.00 92.69 145 LEU A N 1
ATOM 1107 C CA . LEU A 1 145 ? 9.017 4.216 -8.039 1.00 92.69 145 LEU A CA 1
ATOM 1108 C C . LEU A 1 145 ? 10.379 4.082 -8.716 1.00 92.69 145 LEU A C 1
ATOM 1110 O O . LEU A 1 145 ? 10.518 3.299 -9.645 1.00 92.69 145 LEU A O 1
ATOM 1114 N N . PHE A 1 146 ? 11.387 4.796 -8.212 1.00 93.00 146 PHE A N 1
ATOM 1115 C CA . PHE A 1 146 ? 12.726 4.781 -8.793 1.00 93.00 146 PHE A CA 1
ATOM 1116 C C . PHE A 1 146 ? 13.314 3.367 -8.869 1.00 93.00 146 PHE A C 1
ATOM 1118 O O . PHE A 1 146 ? 13.821 2.974 -9.917 1.00 93.00 146 PHE A O 1
ATOM 1125 N N . ALA A 1 147 ? 13.232 2.597 -7.779 1.00 94.12 147 ALA A N 1
ATOM 1126 C CA . ALA A 1 147 ? 13.806 1.260 -7.712 1.00 94.12 147 ALA A CA 1
ATOM 1127 C C . ALA A 1 147 ? 13.154 0.308 -8.723 1.00 94.12 147 ALA A C 1
ATOM 1129 O O . ALA A 1 147 ? 13.863 -0.323 -9.505 1.00 94.12 147 ALA A O 1
ATOM 1130 N N . GLY A 1 148 ? 11.820 0.244 -8.768 1.00 92.31 148 GLY A N 1
ATOM 1131 C CA . GLY A 1 148 ? 11.141 -0.627 -9.727 1.00 92.31 148 GLY A CA 1
ATOM 1132 C C . GLY A 1 148 ? 11.265 -0.141 -11.175 1.00 92.31 148 GLY A C 1
ATOM 1133 O O . GLY A 1 148 ? 11.465 -0.967 -12.061 1.00 92.31 148 GLY A O 1
ATOM 1134 N N . SER A 1 149 ? 11.279 1.176 -11.428 1.00 90.69 149 SER A N 1
ATOM 1135 C CA . SER A 1 149 ? 11.553 1.721 -12.767 1.00 90.69 149 SER A CA 1
ATOM 1136 C C . SER A 1 149 ? 12.949 1.331 -13.244 1.00 90.69 149 SER A C 1
ATOM 1138 O O . SER A 1 149 ? 13.114 0.932 -14.391 1.00 90.69 149 SER A O 1
ATOM 1140 N N . ALA A 1 150 ? 13.957 1.398 -12.369 1.00 90.25 150 ALA A N 1
ATOM 1141 C CA . ALA A 1 150 ? 15.304 0.948 -12.695 1.00 90.25 150 ALA A CA 1
ATOM 1142 C C . ALA A 1 150 ? 15.313 -0.548 -13.039 1.00 90.25 150 ALA A C 1
ATOM 1144 O O . ALA A 1 150 ? 15.800 -0.919 -14.104 1.00 90.25 150 ALA A O 1
ATOM 1145 N N . VAL A 1 151 ? 14.719 -1.399 -12.196 1.00 90.00 151 VAL A N 1
ATOM 1146 C CA . VAL A 1 151 ? 14.643 -2.845 -12.462 1.00 90.00 151 VAL A CA 1
ATOM 1147 C C . VAL A 1 151 ? 13.905 -3.140 -13.766 1.00 90.00 151 VAL A C 1
ATOM 1149 O O . VAL A 1 151 ? 14.369 -3.965 -14.545 1.00 90.00 151 VAL A O 1
ATOM 1152 N N . ARG A 1 152 ? 12.816 -2.427 -14.070 1.00 87.50 152 ARG A N 1
ATOM 1153 C CA . ARG A 1 152 ? 12.096 -2.564 -15.341 1.00 87.50 152 ARG A CA 1
ATOM 1154 C C . ARG A 1 152 ? 12.963 -2.183 -16.538 1.00 87.50 152 ARG A C 1
ATOM 1156 O O . ARG A 1 152 ? 12.978 -2.908 -17.526 1.00 87.50 152 ARG A O 1
ATOM 1163 N N . VAL A 1 153 ? 13.649 -1.043 -16.479 1.00 86.81 153 VAL A N 1
ATOM 1164 C CA . VAL A 1 153 ? 14.487 -0.530 -17.577 1.00 86.81 153 VAL A CA 1
ATOM 1165 C C . VAL A 1 153 ? 15.674 -1.464 -17.828 1.00 86.81 153 VAL A C 1
ATOM 1167 O O . VAL A 1 153 ? 15.925 -1.844 -18.966 1.00 86.81 153 VAL A O 1
ATOM 1170 N N . PHE A 1 154 ? 16.369 -1.896 -16.773 1.00 84.75 154 PHE A N 1
ATOM 1171 C CA . PHE A 1 154 ? 17.521 -2.799 -16.888 1.00 84.75 154 PHE A CA 1
ATOM 1172 C C . PHE A 1 154 ? 17.129 -4.263 -17.132 1.00 84.75 154 PHE A C 1
ATOM 1174 O O . PHE A 1 154 ? 17.902 -5.016 -17.711 1.00 84.75 154 PHE A O 1
ATOM 1181 N N . GLY A 1 155 ? 15.928 -4.680 -16.733 1.00 77.31 155 GLY A N 1
ATOM 1182 C CA . GLY A 1 155 ? 15.416 -6.028 -16.987 1.00 77.31 155 GLY A CA 1
ATOM 1183 C C . GLY A 1 155 ? 15.096 -6.294 -18.460 1.00 77.31 155 GLY A C 1
ATOM 1184 O O . GLY A 1 155 ? 15.002 -7.449 -18.857 1.00 77.31 155 GLY A O 1
ATOM 1185 N N . GLN A 1 156 ? 14.964 -5.247 -19.279 1.00 68.50 156 GLN A N 1
ATOM 1186 C CA . GLN A 1 156 ? 14.722 -5.368 -20.722 1.00 68.50 156 GLN A CA 1
ATOM 1187 C C . GLN A 1 156 ? 15.987 -5.677 -21.526 1.00 68.50 156 GLN A C 1
ATOM 1189 O O . GLN A 1 156 ? 15.889 -6.198 -22.632 1.00 68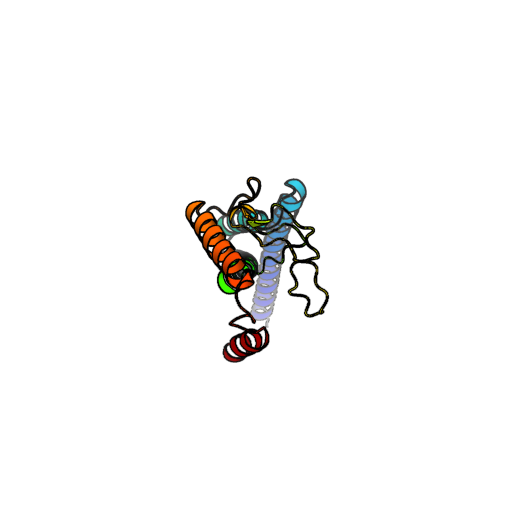.50 156 GLN A O 1
ATOM 1194 N N . SER A 1 157 ? 17.168 -5.358 -20.990 1.00 62.59 157 SER A N 1
ATOM 1195 C CA . SER A 1 157 ? 18.452 -5.594 -21.658 1.00 62.59 157 SER A CA 1
ATOM 1196 C C . SER A 1 157 ? 19.089 -6.943 -21.306 1.00 62.59 157 SER A C 1
ATOM 1198 O O . SER A 1 157 ? 20.125 -7.289 -21.872 1.00 62.59 157 SER A O 1
ATOM 1200 N N . GLY A 1 158 ? 18.489 -7.712 -20.390 1.00 56.19 158 GLY A N 1
ATOM 1201 C CA . GLY A 1 158 ? 18.959 -9.036 -19.990 1.00 56.19 158 GLY A CA 1
ATOM 1202 C C . GLY A 1 158 ? 18.126 -10.151 -20.614 1.00 56.19 158 GLY A C 1
ATOM 1203 O O . GLY A 1 158 ? 16.942 -10.293 -20.317 1.00 56.19 158 GLY A O 1
ATOM 1204 N N . GLU A 1 159 ? 18.746 -11.000 -21.434 1.00 54.59 159 GLU A N 1
ATOM 1205 C CA . GLU A 1 159 ? 18.183 -12.315 -21.734 1.00 54.59 159 GLU A CA 1
ATOM 1206 C C . GLU A 1 159 ? 18.024 -13.098 -20.417 1.00 54.59 159 GLU A C 1
ATOM 1208 O O . GLU A 1 159 ? 19.000 -13.551 -19.821 1.00 54.59 159 GLU A O 1
ATOM 1213 N N . ARG A 1 160 ? 16.760 -13.281 -20.015 1.00 51.47 160 ARG A N 1
ATOM 1214 C CA . ARG A 1 160 ? 16.226 -14.007 -18.845 1.00 51.47 160 ARG A CA 1
ATOM 1215 C C . ARG A 1 160 ? 16.149 -13.217 -17.528 1.00 51.47 160 ARG A C 1
ATOM 1217 O O . ARG A 1 160 ? 17.132 -12.620 -17.093 1.00 51.47 160 ARG A O 1
ATOM 1224 N N . PRO A 1 161 ? 14.999 -13.290 -16.827 1.00 51.91 161 PRO A N 1
ATOM 1225 C CA . PRO A 1 161 ? 14.889 -12.765 -15.475 1.00 51.91 161 PRO A CA 1
ATOM 1226 C C . PRO A 1 161 ? 15.840 -13.528 -14.541 1.00 51.91 161 PRO A C 1
ATOM 1228 O O . PRO A 1 161 ? 15.903 -14.756 -14.561 1.00 51.91 161 PRO A O 1
ATOM 1231 N N . VAL A 1 162 ? 16.572 -12.782 -13.709 1.00 56.50 162 VAL A N 1
ATOM 1232 C CA . VAL A 1 162 ? 17.531 -13.309 -12.715 1.00 56.50 162 VAL A CA 1
ATOM 1233 C C . VAL A 1 162 ? 16.828 -14.099 -11.597 1.00 56.50 162 VAL A C 1
ATOM 1235 O O . VAL A 1 162 ? 17.482 -14.842 -10.869 1.00 56.50 162 VAL A O 1
ATOM 1238 N N . TYR A 1 163 ? 15.500 -13.989 -11.492 1.00 54.38 163 TYR A N 1
ATOM 1239 C CA . TYR A 1 163 ? 14.669 -14.795 -10.603 1.00 54.38 163 TYR A CA 1
ATOM 1240 C C . TYR A 1 163 ? 13.421 -15.306 -11.333 1.00 54.38 163 TYR A C 1
ATOM 1242 O O . TYR A 1 163 ? 12.679 -14.515 -11.915 1.00 54.38 163 TYR A O 1
ATOM 1250 N N . THR A 1 164 ? 13.178 -16.616 -11.305 1.00 64.06 164 THR A N 1
ATOM 1251 C CA . THR A 1 164 ? 11.972 -17.237 -11.878 1.00 64.06 164 THR A CA 1
ATOM 1252 C C . THR A 1 164 ? 10.882 -17.402 -10.816 1.00 64.06 164 THR A C 1
ATOM 1254 O O . THR A 1 164 ? 11.174 -17.565 -9.632 1.00 64.06 164 THR A O 1
ATOM 1257 N N . ALA A 1 165 ? 9.608 -17.415 -11.231 1.00 55.72 165 ALA A N 1
ATOM 1258 C CA . ALA A 1 165 ? 8.446 -17.671 -10.361 1.00 55.72 165 ALA A CA 1
ATOM 1259 C C . ALA A 1 165 ? 8.548 -18.999 -9.572 1.00 55.72 165 ALA A C 1
ATOM 1261 O O . ALA A 1 165 ? 7.949 -19.171 -8.512 1.00 55.72 165 ALA A O 1
ATOM 1262 N N . GLU A 1 166 ? 9.365 -19.933 -10.060 1.00 58.56 166 GLU A N 1
ATOM 1263 C CA . GLU A 1 166 ? 9.714 -21.185 -9.384 1.00 58.56 166 GLU A CA 1
ATOM 1264 C C . GLU A 1 166 ? 10.468 -20.949 -8.062 1.00 58.56 166 GLU A C 1
ATOM 1266 O O . GLU A 1 166 ? 10.252 -21.665 -7.085 1.00 58.56 166 GLU A O 1
ATOM 1271 N N . GLN A 1 167 ? 11.304 -19.909 -7.998 1.00 58.50 167 GLN A N 1
ATOM 1272 C CA . GLN A 1 167 ? 12.068 -19.548 -6.802 1.00 58.50 167 GLN A CA 1
ATOM 1273 C C . GLN A 1 167 ? 11.215 -18.782 -5.778 1.00 58.50 167 GLN A C 1
ATOM 1275 O O . GLN A 1 167 ? 11.455 -18.889 -4.576 1.00 58.50 167 GLN A O 1
ATOM 1280 N N . GLU A 1 168 ? 10.181 -18.061 -6.225 1.00 57.78 168 GLU A N 1
ATOM 1281 C CA . GLU A 1 168 ? 9.168 -17.460 -5.344 1.00 57.78 168 GLU A CA 1
ATOM 1282 C C . GLU A 1 168 ? 8.350 -18.551 -4.635 1.00 57.78 168 GLU A C 1
ATOM 1284 O O . GLU A 1 168 ? 8.204 -18.526 -3.411 1.00 57.78 168 GLU A O 1
ATOM 1289 N N . ALA A 1 169 ? 7.917 -19.581 -5.373 1.00 65.19 169 ALA A N 1
ATOM 1290 C CA . ALA A 1 169 ? 7.247 -20.744 -4.794 1.00 65.19 169 ALA A CA 1
ATOM 1291 C C . ALA A 1 169 ? 8.134 -21.479 -3.770 1.00 65.19 169 ALA A C 1
ATOM 1293 O O . ALA A 1 169 ? 7.637 -21.947 -2.746 1.00 65.19 169 ALA A O 1
ATOM 1294 N N . GLU A 1 170 ? 9.448 -21.551 -4.004 1.00 62.91 170 GLU A N 1
ATOM 1295 C CA . GLU A 1 170 ? 10.400 -22.137 -3.055 1.00 62.91 170 GLU A CA 1
ATOM 1296 C C . GLU A 1 170 ? 10.571 -21.284 -1.786 1.00 62.91 170 GLU A C 1
ATOM 1298 O O . GLU A 1 170 ? 10.664 -21.827 -0.682 1.00 62.91 170 GLU A O 1
ATOM 1303 N N . PHE A 1 171 ? 10.559 -19.955 -1.912 1.00 58.19 171 PHE A N 1
ATOM 1304 C CA . PHE A 1 171 ? 10.663 -19.045 -0.771 1.00 58.19 171 PHE A CA 1
ATOM 1305 C C . PHE A 1 171 ? 9.419 -19.097 0.127 1.00 58.19 171 PHE A C 1
ATOM 1307 O O . PHE A 1 171 ? 9.548 -19.210 1.347 1.00 58.19 171 PHE A O 1
ATOM 1314 N N . LEU A 1 172 ? 8.218 -19.105 -0.463 1.00 62.81 172 LEU A N 1
ATOM 1315 C CA . LEU A 1 172 ? 6.959 -19.264 0.276 1.00 62.81 172 LEU A CA 1
ATOM 1316 C C . LEU A 1 172 ? 6.860 -20.629 0.973 1.00 62.81 172 LEU A C 1
ATOM 1318 O O . LEU A 1 172 ? 6.378 -20.712 2.100 1.00 62.81 172 LEU A O 1
ATOM 1322 N N . LYS A 1 173 ? 7.382 -21.691 0.352 1.00 65.38 173 LYS A N 1
ATOM 1323 C CA . LYS A 1 173 ? 7.379 -23.050 0.916 1.00 65.38 173 LYS A CA 1
ATOM 1324 C C . LYS A 1 173 ? 8.350 -23.238 2.087 1.00 65.38 173 LYS A C 1
ATOM 1326 O O . LYS A 1 173 ? 8.204 -24.186 2.847 1.00 65.38 173 LYS A O 1
ATOM 1331 N N . ARG A 1 174 ? 9.342 -22.356 2.247 1.00 56.66 174 ARG A N 1
ATOM 1332 C CA . ARG A 1 174 ? 10.265 -22.359 3.399 1.00 56.66 174 ARG A CA 1
ATOM 1333 C C . ARG A 1 174 ? 9.727 -21.594 4.613 1.00 56.66 174 ARG A C 1
ATOM 1335 O O . ARG A 1 174 ? 10.341 -21.675 5.673 1.00 56.66 174 ARG A O 1
ATOM 1342 N N . GLN A 1 175 ? 8.630 -20.847 4.466 1.00 49.16 175 GLN A N 1
ATOM 1343 C CA . GLN A 1 175 ? 7.994 -20.097 5.559 1.00 49.16 175 GLN A CA 1
ATOM 1344 C C . GLN A 1 175 ? 6.739 -20.776 6.142 1.00 49.16 175 GLN A C 1
ATOM 1346 O O . GLN A 1 175 ? 6.189 -20.266 7.117 1.00 49.16 175 GLN A O 1
ATOM 1351 N N . SER A 1 176 ? 6.299 -21.906 5.573 1.00 44.25 176 SER A N 1
ATOM 1352 C CA . SER A 1 176 ? 5.263 -22.796 6.128 1.00 44.25 176 SER A CA 1
ATOM 1353 C C . SER A 1 176 ? 5.877 -23.933 6.933 1.00 44.25 176 SER A C 1
ATOM 1355 O O . SER A 1 176 ? 5.336 -24.254 8.011 1.00 44.25 176 SER A O 1
#

Foldseek 3Di:
DVVVVVVVVVVVVVVVVLVVLLVVLVVVLVCCCVVVVQAAQRSLQSLVVSLVPDDPSNNVVSVVVSVVSVVVLVVQLCCQQVQLQRQCQPVRHQKDFQDDDSPPRDPDPDDDDDDDPQQDLVRMDGDPPDDRRPVQDPVNVVVSSNNSSVNSNVVVVDDDDPDDVVVVVVVVVVVD

Radius of gyration: 22.5 Å; chains: 1; bounding box: 47×38×74 Å

InterPro domains:
  IPR007259 Gamma-tubulin com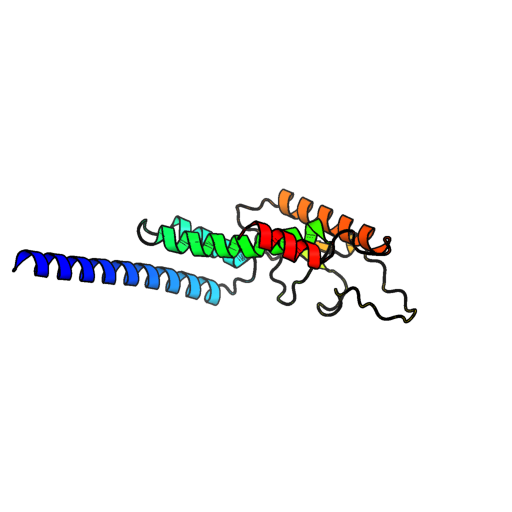plex component protein [PTHR19302] (17-157)
  IPR041470 Gamma tubulin complex component protein, N-terminal [PF17681] (13-161)

Sequence (176 aa):
MSSTCELSCQLTEVSSRVYHLLFLKLYDLVAEIESSQVHGCNILQSLHRSCTTALPVGKASMSLLLQAGYGVLCQQISSWVLYGILRDPYQEFFVEALGGDPSLTEPNTSSSCLEAPLASMQDFRLKSNLLLPEQLSQSFASKVLFAGSAVRVFGQSGERPVYTAEQEAEFLKRQS

Organism: Rhipicephalus microplus (NCBI:txid6941)

pLDDT: mean 75.38, std 15.71, range [36.12, 94.12]

Secondary structure (DSSP, 8-state):
-HHHHHHHHHHHHHHHHHHHHHHHHHHHHHHHHHHHT--THHHHHHHHHHHHTS-HHHHHHHHHHHHHHHHHHHHHHHHHHHH-----TT--SSEEESSS-TT--S---------PPPPPGGGEEE-TT----TTS-HHHHHHHHHHHHHHHHHHTSSSS-SS-HHHHHHHHHT--